Protein A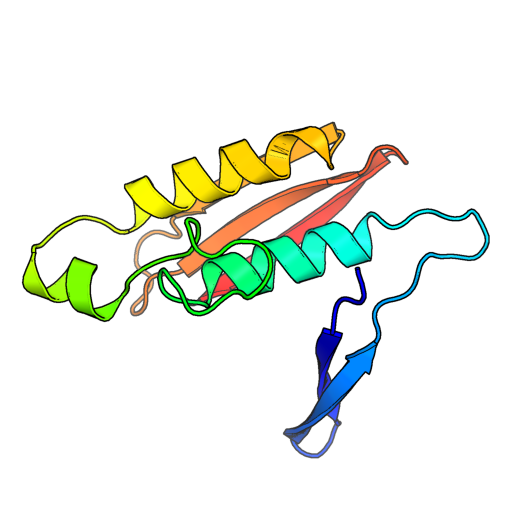F-A0A236MX07-F1 (afdb_monomer)

Structure (mmCIF, N/CA/C/O backbone):
data_AF-A0A236MX07-F1
#
_entry.id   AF-A0A236MX07-F1
#
loop_
_atom_site.group_PDB
_atom_site.id
_atom_site.type_symbol
_atom_site.label_atom_id
_atom_site.label_alt_id
_atom_site.label_comp_id
_atom_site.label_asym_id
_atom_site.label_entity_id
_atom_site.label_seq_id
_atom_site.pdbx_PDB_ins_code
_atom_site.Cartn_x
_atom_site.Cartn_y
_atom_site.Cartn_z
_atom_site.occupancy
_atom_site.B_iso_or_eq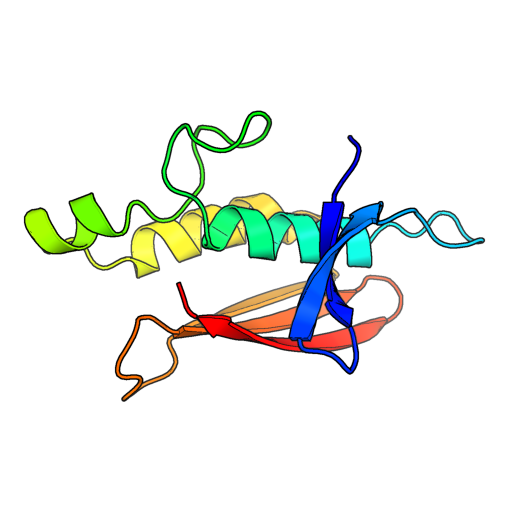uiv
_atom_site.auth_seq_id
_atom_site.auth_comp_id
_atom_site.auth_asym_id
_atom_site.auth_atom_id
_atom_site.pdbx_PDB_model_num
ATOM 1 N N . MET A 1 1 ? 12.852 8.116 -5.000 1.00 63.25 1 MET A N 1
ATOM 2 C CA . MET A 1 1 ? 12.285 7.669 -3.708 1.00 63.25 1 MET A CA 1
ATOM 3 C C . MET A 1 1 ? 12.844 6.285 -3.414 1.00 63.25 1 MET A C 1
ATOM 5 O O . MET A 1 1 ? 12.917 5.500 -4.347 1.00 63.25 1 MET A O 1
ATOM 9 N N . ARG A 1 2 ? 13.313 6.003 -2.191 1.00 71.88 2 ARG A N 1
ATOM 10 C CA . ARG A 1 2 ? 13.760 4.654 -1.798 1.00 71.88 2 ARG A CA 1
ATOM 11 C C . ARG A 1 2 ? 12.685 4.034 -0.914 1.00 71.88 2 ARG A C 1
ATOM 13 O O . ARG A 1 2 ? 12.361 4.617 0.119 1.00 71.88 2 ARG A O 1
ATOM 20 N N . THR A 1 3 ? 12.152 2.888 -1.319 1.00 80.00 3 THR A N 1
ATOM 21 C CA . THR A 1 3 ? 11.128 2.165 -0.560 1.00 80.00 3 THR A CA 1
ATOM 22 C C . THR A 1 3 ? 11.775 1.010 0.186 1.00 80.00 3 THR A C 1
ATOM 24 O O . THR A 1 3 ? 12.622 0.311 -0.360 1.00 80.00 3 THR A O 1
ATOM 27 N N . TRP A 1 4 ? 11.379 0.812 1.440 1.00 79.19 4 TRP A N 1
ATOM 28 C CA . TRP A 1 4 ? 11.892 -0.261 2.283 1.00 79.19 4 TRP A CA 1
ATOM 29 C C . TRP A 1 4 ? 10.761 -1.211 2.665 1.00 79.19 4 TRP A C 1
ATOM 31 O O . TRP A 1 4 ? 9.719 -0.788 3.168 1.00 79.19 4 TRP A O 1
ATOM 41 N N . GLY A 1 5 ? 10.971 -2.502 2.430 1.00 77.62 5 GLY A N 1
ATOM 42 C CA . GLY A 1 5 ? 10.105 -3.581 2.892 1.00 77.62 5 GLY A CA 1
ATOM 43 C C . GLY A 1 5 ? 10.618 -4.182 4.201 1.00 77.62 5 GLY A C 1
ATOM 44 O O . GLY A 1 5 ? 11.809 -4.108 4.504 1.00 77.62 5 GLY A O 1
ATOM 45 N N . ARG A 1 6 ? 9.725 -4.801 4.982 1.00 81.31 6 ARG A N 1
ATOM 46 C CA . ARG A 1 6 ? 10.107 -5.640 6.131 1.00 81.31 6 ARG A CA 1
ATOM 47 C C . ARG A 1 6 ? 10.018 -7.102 5.720 1.00 81.31 6 ARG A C 1
ATOM 49 O O . ARG A 1 6 ? 8.942 -7.549 5.333 1.00 81.31 6 ARG A O 1
ATOM 56 N N . VAL A 1 7 ? 11.115 -7.837 5.856 1.00 80.62 7 VAL A N 1
ATOM 57 C CA . VAL A 1 7 ? 11.162 -9.287 5.636 1.00 80.62 7 VAL A CA 1
ATOM 58 C C . VAL A 1 7 ? 11.454 -9.972 6.966 1.00 80.62 7 VAL A C 1
ATOM 60 O O . VAL A 1 7 ? 12.297 -9.506 7.736 1.00 80.62 7 VAL A O 1
ATOM 63 N N . THR A 1 8 ? 10.735 -11.054 7.248 1.00 80.50 8 THR A N 1
ATOM 64 C CA . THR A 1 8 ? 10.946 -11.878 8.441 1.00 80.50 8 THR A CA 1
ATOM 65 C C . THR A 1 8 ? 11.862 -13.045 8.078 1.00 80.50 8 THR A C 1
ATOM 67 O O . THR A 1 8 ? 11.568 -13.796 7.153 1.00 80.50 8 THR A O 1
ATOM 70 N N . ASP A 1 9 ? 12.981 -13.173 8.787 1.00 78.88 9 ASP A N 1
ATOM 71 C CA . ASP A 1 9 ? 13.882 -14.332 8.738 1.00 78.88 9 ASP A CA 1
ATOM 72 C C . ASP A 1 9 ? 13.163 -15.607 9.235 1.00 78.88 9 ASP A C 1
ATOM 74 O O . ASP A 1 9 ? 12.193 -15.524 9.988 1.00 78.88 9 ASP A O 1
ATOM 78 N N . ALA A 1 10 ? 13.675 -16.789 8.884 1.00 78.12 10 ALA A N 1
ATOM 79 C CA . ALA A 1 10 ? 13.270 -18.086 9.428 1.00 78.12 10 ALA A CA 1
ATOM 80 C C . ALA A 1 10 ? 13.259 -18.120 10.971 1.00 78.12 10 ALA A C 1
ATOM 82 O O . ALA A 1 10 ? 12.482 -18.858 11.567 1.00 78.12 10 ALA A O 1
ATOM 83 N N . ASN A 1 11 ? 14.069 -17.276 11.618 1.00 79.56 11 ASN A N 1
ATOM 84 C CA . ASN A 1 11 ? 14.124 -17.127 13.076 1.00 79.56 11 ASN A CA 1
ATOM 85 C C . ASN A 1 11 ? 13.141 -16.084 13.651 1.00 79.56 11 ASN A C 1
ATOM 87 O O . ASN A 1 11 ? 13.231 -15.740 14.826 1.00 79.56 11 ASN A O 1
ATOM 91 N N . GLY A 1 12 ? 12.248 -15.505 12.841 1.00 78.06 12 GLY A N 1
ATOM 92 C CA . GLY A 1 12 ? 11.276 -14.495 13.286 1.00 78.06 12 GLY A CA 1
ATOM 93 C C . GLY A 1 12 ? 11.816 -13.058 13.374 1.00 78.06 12 GLY A C 1
ATOM 94 O O . GLY A 1 12 ? 11.061 -12.127 13.660 1.00 78.06 12 GLY A O 1
ATOM 95 N N . ASN A 1 13 ? 13.103 -12.842 13.091 1.00 83.00 13 ASN A N 1
ATOM 96 C CA . ASN A 1 13 ? 13.719 -11.514 13.114 1.00 83.00 13 ASN A CA 1
ATOM 97 C C . ASN A 1 13 ? 13.293 -10.678 11.901 1.00 83.00 13 ASN A C 1
ATOM 99 O O . ASN A 1 13 ? 13.402 -11.126 10.760 1.00 83.00 13 ASN A O 1
ATOM 103 N N . LYS A 1 14 ? 12.860 -9.434 12.131 1.00 82.75 14 LYS A N 1
ATOM 104 C CA . LYS A 1 14 ? 12.466 -8.504 11.062 1.00 82.75 14 LYS A CA 1
ATOM 105 C C . LYS A 1 14 ? 13.674 -7.702 10.587 1.00 82.75 14 LYS A C 1
ATOM 107 O O . LYS A 1 14 ? 14.298 -7.002 11.381 1.00 82.75 14 LYS A O 1
ATOM 112 N N . LYS A 1 15 ? 13.976 -7.766 9.291 1.00 83.56 15 LYS A N 1
ATOM 113 C CA . LYS A 1 15 ? 15.017 -6.960 8.642 1.00 83.56 15 LYS A CA 1
ATOM 114 C C . LYS A 1 15 ? 14.390 -6.023 7.616 1.00 83.56 15 LYS A C 1
ATOM 116 O O . LYS A 1 15 ? 13.447 -6.394 6.917 1.00 83.56 15 LYS A O 1
ATOM 121 N N . TRP A 1 16 ? 14.917 -4.806 7.546 1.00 81.81 16 TRP A N 1
ATOM 122 C CA . TRP A 1 16 ? 14.566 -3.852 6.502 1.00 81.81 16 TRP A CA 1
ATOM 123 C C . TRP A 1 16 ? 15.370 -4.158 5.245 1.00 81.81 16 TRP A C 1
ATOM 125 O O . TRP A 1 16 ? 16.591 -4.285 5.307 1.00 81.81 16 TRP A O 1
ATOM 135 N N . VAL A 1 17 ? 14.678 -4.275 4.119 1.00 84.06 17 VAL A N 1
ATOM 136 C CA . VAL A 1 17 ? 15.276 -4.548 2.811 1.00 84.06 17 VAL A CA 1
ATOM 137 C C . VAL A 1 17 ? 14.855 -3.436 1.862 1.00 84.06 17 VAL A C 1
ATOM 139 O O . VAL A 1 17 ? 13.676 -3.081 1.813 1.00 84.06 17 VAL A O 1
ATOM 142 N N . ALA A 1 18 ? 15.815 -2.859 1.142 1.00 84.62 18 ALA A N 1
ATOM 143 C CA . A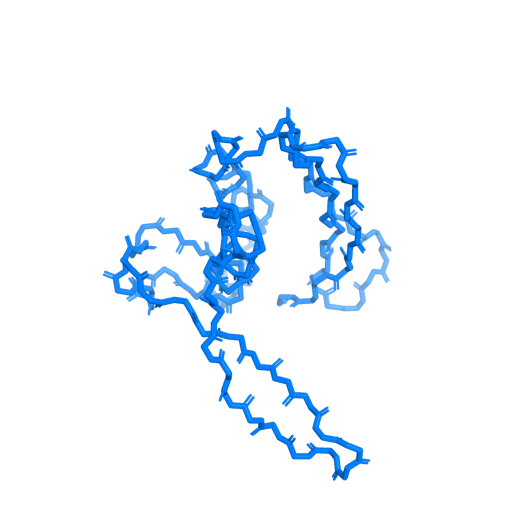LA A 1 18 ? 15.515 -1.890 0.099 1.00 84.62 18 ALA A CA 1
ATOM 144 C C . ALA A 1 18 ? 14.806 -2.607 -1.056 1.00 84.62 18 ALA A C 1
ATOM 146 O O . ALA A 1 18 ? 15.263 -3.651 -1.516 1.00 84.62 18 ALA A O 1
ATOM 147 N N . VAL A 1 19 ? 13.676 -2.061 -1.496 1.00 85.31 19 VAL A N 1
ATOM 148 C CA . VAL A 1 19 ? 12.982 -2.524 -2.696 1.00 85.31 19 VAL A CA 1
ATOM 149 C C . VAL A 1 19 ? 13.498 -1.683 -3.851 1.00 85.31 19 VAL A C 1
ATOM 151 O O . VAL A 1 19 ? 13.324 -0.462 -3.857 1.00 85.31 19 VAL A O 1
ATOM 154 N N . GLU A 1 20 ? 14.171 -2.337 -4.789 1.00 86.44 20 GLU A N 1
ATOM 155 C CA . GLU A 1 20 ? 14.784 -1.717 -5.962 1.00 86.44 20 GLU A CA 1
ATOM 156 C C . GLU A 1 20 ? 14.019 -2.102 -7.231 1.00 86.44 20 GLU A C 1
ATOM 158 O O . GLU A 1 20 ? 13.237 -3.056 -7.230 1.00 86.44 20 GLU A O 1
ATOM 163 N N . SER A 1 21 ? 14.215 -1.328 -8.300 1.00 85.94 21 SER A N 1
ATOM 164 C CA . SER A 1 21 ? 13.701 -1.692 -9.621 1.00 85.94 21 SER A CA 1
ATOM 165 C C . SER A 1 21 ? 14.348 -2.983 -10.102 1.00 85.94 21 SER A C 1
ATOM 167 O O . SER A 1 21 ? 15.501 -3.270 -9.772 1.00 85.94 21 SER A O 1
ATOM 169 N N . ASP A 1 22 ? 13.619 -3.744 -10.910 1.00 82.56 22 ASP A N 1
ATOM 170 C CA . ASP A 1 22 ? 14.194 -4.911 -11.565 1.00 82.56 22 ASP A CA 1
ATOM 171 C C . ASP A 1 22 ? 15.200 -4.525 -12.671 1.00 82.56 22 ASP A C 1
ATOM 173 O O . ASP A 1 22 ? 15.455 -3.351 -12.954 1.00 82.56 22 ASP A O 1
ATOM 177 N N . THR A 1 23 ? 15.779 -5.536 -13.322 1.00 81.56 23 THR A N 1
ATOM 178 C CA . THR A 1 23 ? 16.752 -5.355 -14.416 1.00 81.56 23 THR A CA 1
ATOM 179 C C . THR A 1 23 ? 16.187 -4.626 -15.639 1.00 81.56 23 THR A C 1
ATOM 181 O O . THR A 1 23 ? 16.961 -4.079 -16.422 1.00 81.56 23 THR A O 1
ATOM 184 N N . SER A 1 24 ? 14.861 -4.584 -15.792 1.00 82.31 24 SER A N 1
ATOM 185 C CA . SER A 1 24 ? 14.158 -3.862 -16.857 1.00 82.31 24 SER A CA 1
ATOM 186 C C . SER A 1 24 ? 13.760 -2.440 -16.436 1.00 82.31 24 SER A C 1
ATOM 188 O O . SER A 1 24 ? 13.224 -1.687 -17.247 1.00 82.31 24 SER A O 1
ATOM 190 N N . GLY A 1 25 ? 14.029 -2.056 -15.184 1.00 82.50 25 GLY A N 1
ATOM 191 C CA . GLY A 1 25 ? 13.639 -0.775 -14.602 1.00 82.50 25 GLY A CA 1
ATOM 192 C C . GLY A 1 25 ? 12.220 -0.751 -14.022 1.00 82.50 25 GLY A C 1
ATOM 193 O O . GLY A 1 25 ? 11.784 0.310 -13.569 1.00 82.50 25 GLY A O 1
ATOM 194 N N . ASP A 1 26 ? 11.505 -1.881 -13.991 1.00 85.56 26 ASP A N 1
ATOM 195 C CA . ASP A 1 26 ? 10.152 -1.967 -13.436 1.00 85.56 26 ASP A CA 1
ATOM 196 C C . ASP A 1 26 ? 10.194 -1.790 -11.911 1.00 85.56 26 ASP A C 1
ATOM 198 O O . ASP A 1 26 ? 10.899 -2.500 -11.191 1.00 85.56 26 ASP A O 1
ATOM 202 N N . PHE A 1 27 ? 9.427 -0.818 -11.412 1.00 89.00 27 PHE A N 1
ATOM 203 C CA . PHE A 1 27 ? 9.308 -0.503 -9.988 1.00 89.00 27 PHE A CA 1
ATOM 204 C C . PHE A 1 27 ? 7.930 -0.862 -9.408 1.00 89.00 27 PHE A C 1
ATOM 206 O O . PHE A 1 27 ? 7.562 -0.384 -8.333 1.00 89.00 27 PHE A O 1
ATOM 213 N N . SER A 1 28 ? 7.153 -1.715 -10.085 1.00 89.88 28 SER A N 1
ATOM 214 C CA . SER A 1 28 ? 5.804 -2.128 -9.662 1.00 89.88 28 SER A CA 1
ATOM 215 C C . SER A 1 28 ? 5.765 -2.659 -8.222 1.00 89.88 28 SER A C 1
ATOM 217 O O . SER A 1 28 ? 4.924 -2.245 -7.423 1.00 89.88 28 SER A O 1
ATOM 219 N N . TYR A 1 29 ? 6.726 -3.505 -7.833 1.00 89.31 29 TYR A N 1
ATOM 220 C CA . TYR A 1 29 ? 6.829 -4.015 -6.457 1.00 89.31 29 TYR A CA 1
ATOM 221 C C . TYR A 1 29 ? 7.238 -2.941 -5.437 1.00 89.31 29 TYR A C 1
ATOM 223 O O . TYR A 1 29 ? 6.838 -3.003 -4.269 1.00 89.31 29 TYR A O 1
ATOM 231 N N . GLY A 1 30 ? 7.995 -1.931 -5.869 1.00 90.44 30 GLY A N 1
ATOM 232 C CA . GLY A 1 30 ? 8.309 -0.752 -5.068 1.00 90.44 30 GLY A CA 1
ATOM 233 C C . GLY A 1 30 ? 7.057 0.069 -4.766 1.00 90.44 30 GLY A C 1
ATOM 234 O O . GLY A 1 30 ? 6.803 0.411 -3.606 1.00 90.44 30 GLY A O 1
ATOM 235 N N . TRP A 1 31 ? 6.215 0.308 -5.774 1.00 91.00 31 TRP A N 1
ATOM 236 C CA . TRP A 1 31 ? 4.920 0.972 -5.594 1.00 91.00 31 TRP A CA 1
ATOM 237 C C . TRP A 1 31 ? 3.968 0.159 -4.721 1.00 91.00 31 TRP A C 1
ATOM 239 O O . TRP A 1 31 ? 3.372 0.719 -3.801 1.00 91.00 31 TRP A O 1
ATOM 249 N N . LEU A 1 32 ? 3.892 -1.161 -4.922 1.00 91.44 32 LEU A N 1
ATOM 250 C CA . LEU A 1 32 ? 3.085 -2.051 -4.083 1.00 91.44 32 LEU A CA 1
ATOM 251 C C . LEU A 1 32 ? 3.532 -2.004 -2.617 1.00 91.44 32 LEU A C 1
ATOM 253 O O . LEU A 1 32 ? 2.710 -1.872 -1.712 1.00 91.44 32 LEU A O 1
ATOM 257 N N . THR A 1 33 ? 4.840 -2.057 -2.366 1.00 90.94 33 THR A N 1
ATOM 258 C CA . THR A 1 33 ? 5.372 -1.955 -1.002 1.00 90.94 33 THR A CA 1
ATOM 259 C C . THR A 1 33 ? 5.023 -0.600 -0.387 1.00 90.94 33 THR A C 1
ATOM 261 O O . THR A 1 33 ? 4.614 -0.535 0.768 1.00 90.94 33 THR A O 1
ATOM 264 N N . THR A 1 34 ? 5.125 0.480 -1.160 1.00 91.00 34 THR A N 1
ATOM 265 C CA . THR A 1 34 ? 4.816 1.841 -0.697 1.00 91.00 34 THR A CA 1
ATOM 266 C C . THR A 1 34 ? 3.333 2.008 -0.351 1.00 91.00 34 THR A C 1
ATOM 268 O O . THR A 1 34 ? 3.016 2.569 0.700 1.00 91.00 34 THR A O 1
ATOM 271 N N . LEU A 1 35 ? 2.434 1.463 -1.179 1.00 91.69 35 LEU A N 1
ATOM 272 C CA . LEU A 1 35 ? 0.993 1.399 -0.915 1.00 91.69 35 LEU A CA 1
ATOM 273 C C . LEU A 1 35 ? 0.722 0.710 0.429 1.00 91.69 35 LEU A C 1
ATOM 275 O O . LEU A 1 35 ? 0.079 1.283 1.305 1.00 91.69 35 LEU A O 1
ATOM 279 N N . ILE A 1 36 ? 1.259 -0.502 0.611 1.00 90.44 36 ILE A N 1
ATOM 280 C CA . ILE A 1 36 ? 1.042 -1.304 1.824 1.00 90.44 36 ILE A CA 1
ATOM 281 C C . ILE A 1 36 ? 1.573 -0.587 3.068 1.00 90.44 36 ILE A C 1
ATOM 283 O O . ILE A 1 36 ? 0.922 -0.616 4.109 1.00 90.44 36 ILE A O 1
ATOM 287 N N . GLN A 1 37 ? 2.739 0.059 2.984 1.00 88.06 37 GLN A N 1
ATOM 288 C CA . GLN A 1 37 ? 3.261 0.841 4.108 1.00 88.06 37 GLN A CA 1
ATOM 289 C C . GLN A 1 37 ? 2.353 2.030 4.420 1.00 88.06 37 GLN A C 1
ATOM 291 O O . GLN A 1 37 ? 2.045 2.251 5.581 1.00 88.06 37 GLN A O 1
ATOM 296 N N . THR A 1 38 ? 1.869 2.746 3.403 1.00 90.06 38 THR A N 1
ATOM 297 C CA . THR A 1 38 ? 0.974 3.898 3.600 1.00 90.06 38 THR A CA 1
ATOM 298 C C . THR A 1 38 ? -0.318 3.485 4.302 1.00 90.06 38 THR A C 1
ATOM 300 O O . THR A 1 38 ? -0.735 4.161 5.232 1.00 90.06 38 THR A O 1
ATOM 303 N N . LEU A 1 39 ? -0.909 2.341 3.941 1.00 89.00 39 LEU A N 1
ATOM 304 C CA . LEU A 1 39 ? -2.102 1.814 4.620 1.00 89.00 39 LEU A CA 1
ATOM 305 C C . LEU A 1 39 ? -1.865 1.509 6.106 1.00 89.00 39 LEU A C 1
ATOM 307 O O . LEU A 1 39 ? -2.793 1.611 6.895 1.00 89.00 39 LEU A O 1
ATOM 311 N N . LYS A 1 40 ? -0.639 1.149 6.498 1.00 88.06 40 LYS A N 1
ATOM 312 C CA . LYS A 1 40 ? -0.283 0.830 7.891 1.00 88.06 40 LYS A CA 1
ATOM 313 C C . LYS A 1 40 ? 0.098 2.043 8.736 1.00 88.06 40 LYS A C 1
ATOM 315 O O . LYS A 1 40 ? 0.337 1.882 9.930 1.00 88.06 40 LYS A O 1
ATOM 320 N N . LEU A 1 41 ? 0.229 3.213 8.121 1.00 87.12 41 LEU A N 1
A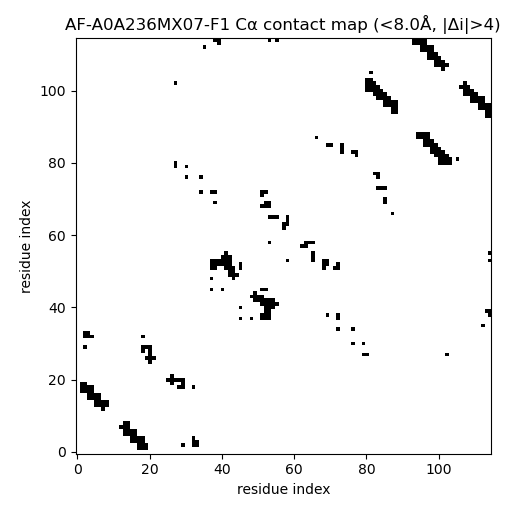TOM 321 C CA . LEU A 1 41 ? 0.642 4.447 8.779 1.00 87.12 41 LEU A CA 1
ATOM 322 C C . LEU A 1 41 ? -0.564 5.348 9.039 1.00 87.12 41 LEU A C 1
ATOM 324 O O . LEU A 1 41 ? -1.542 5.329 8.292 1.00 87.12 41 LEU A O 1
ATOM 328 N N . GLY A 1 42 ? -0.466 6.176 10.074 1.00 84.62 42 GLY A N 1
ATOM 329 C CA . GLY A 1 42 ? -1.381 7.287 10.311 1.00 84.62 42 GLY A CA 1
ATOM 330 C C . GLY A 1 42 ? -1.093 8.496 9.414 1.00 84.62 42 GLY A C 1
ATOM 331 O O . GLY A 1 42 ? -0.062 8.588 8.743 1.00 84.62 42 GLY A O 1
ATOM 332 N N . LEU A 1 43 ? -2.006 9.470 9.434 1.00 83.62 43 LEU A N 1
ATOM 333 C CA . LEU A 1 43 ? -1.787 10.765 8.783 1.00 83.62 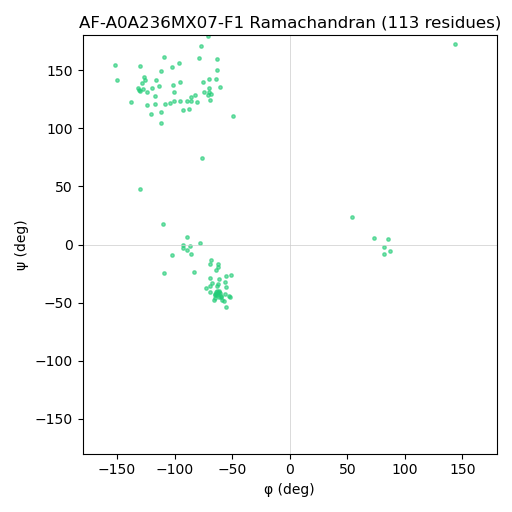43 LEU A CA 1
ATOM 334 C C . LEU A 1 43 ? -0.565 11.466 9.404 1.00 83.62 43 LEU A C 1
ATOM 336 O O . LEU A 1 43 ? -0.411 11.497 10.623 1.00 83.62 43 LEU A O 1
ATOM 340 N N . GLY A 1 44 ? 0.297 12.039 8.568 1.00 81.88 44 GLY A N 1
ATOM 341 C CA . GLY A 1 44 ? 1.516 12.745 8.976 1.00 81.88 44 GLY A CA 1
ATOM 342 C C . GLY A 1 44 ? 2.729 11.853 9.262 1.00 81.88 44 GLY A C 1
ATOM 343 O O . GLY A 1 44 ? 3.829 12.380 9.412 1.00 81.88 44 GLY A O 1
ATOM 344 N N . GLU A 1 45 ? 2.578 10.526 9.295 1.00 80.25 45 GLU A N 1
ATOM 345 C CA . GLU A 1 45 ? 3.696 9.609 9.575 1.00 80.25 45 GLU A CA 1
ATOM 346 C C . GLU A 1 45 ? 4.546 9.298 8.334 1.00 80.25 45 GLU A C 1
ATOM 348 O O . GLU A 1 45 ? 5.720 8.941 8.445 1.00 80.25 45 GLU A O 1
ATOM 353 N N . SER A 1 46 ? 3.973 9.442 7.136 1.00 81.75 46 SER A N 1
ATOM 354 C CA . SER A 1 46 ? 4.704 9.246 5.886 1.00 81.75 46 SER A CA 1
ATOM 355 C C . SER A 1 46 ? 5.430 10.530 5.459 1.00 81.75 46 SER A C 1
ATOM 357 O O . SER A 1 46 ? 4.773 11.541 5.208 1.00 81.75 46 SER A O 1
ATOM 359 N N . PRO A 1 47 ? 6.762 10.505 5.261 1.00 75.81 47 PRO A N 1
ATOM 360 C CA . PRO A 1 47 ? 7.514 11.677 4.804 1.00 75.81 47 PRO A CA 1
ATOM 361 C C . PRO A 1 47 ? 7.216 12.066 3.346 1.00 75.81 47 PRO A C 1
ATOM 363 O O . PRO A 1 47 ? 7.525 13.181 2.938 1.00 75.81 47 PRO A O 1
ATOM 366 N N . PHE A 1 48 ? 6.626 11.163 2.555 1.00 79.88 48 PHE A N 1
ATOM 367 C CA . PHE A 1 48 ? 6.275 11.403 1.147 1.00 79.88 48 PHE A CA 1
ATOM 368 C C . PHE A 1 48 ? 4.765 11.530 0.920 1.00 79.88 48 PHE A C 1
ATOM 370 O O . PHE A 1 48 ? 4.337 12.169 -0.036 1.00 79.88 48 PHE A O 1
ATOM 377 N N . TYR A 1 49 ? 3.961 10.937 1.804 1.00 82.81 49 TYR A N 1
ATOM 378 C CA . TYR A 1 49 ? 2.506 10.868 1.694 1.00 82.81 49 TYR A CA 1
ATOM 379 C C . TYR A 1 49 ? 1.841 11.305 2.999 1.00 82.81 49 TYR A C 1
ATOM 381 O O . TYR A 1 49 ? 0.963 10.620 3.502 1.00 82.81 49 TYR A O 1
ATOM 389 N N . ALA A 1 50 ? 2.259 12.438 3.566 1.00 82.00 50 ALA A N 1
ATOM 390 C CA . ALA A 1 50 ? 1.775 12.909 4.868 1.00 82.00 50 ALA A CA 1
ATOM 391 C C . ALA A 1 50 ? 0.239 13.051 4.947 1.00 82.00 50 ALA A C 1
ATOM 393 O O . ALA A 1 50 ? -0.340 12.907 6.017 1.00 82.00 50 ALA A O 1
ATOM 394 N N . ASN A 1 51 ? -0.430 13.285 3.815 1.00 85.12 51 ASN A N 1
ATOM 395 C CA . ASN A 1 51 ? -1.889 13.418 3.740 1.00 85.12 51 ASN A CA 1
ATOM 396 C C . ASN A 1 51 ? -2.630 12.079 3.578 1.00 85.12 51 ASN A C 1
ATOM 398 O O . ASN A 1 51 ? -3.856 12.073 3.493 1.00 85.12 51 ASN A O 1
ATOM 402 N N . TYR A 1 52 ? -1.906 10.962 3.497 1.00 86.31 52 TYR A N 1
ATOM 403 C CA . TYR A 1 52 ? -2.459 9.639 3.241 1.00 86.31 52 TYR A CA 1
ATOM 404 C C . TYR A 1 52 ? -2.016 8.650 4.314 1.00 86.31 52 TYR A C 1
ATOM 406 O O . TYR A 1 52 ? -0.895 8.698 4.813 1.00 86.31 52 TYR A O 1
ATOM 414 N N . GLY A 1 53 ? -2.918 7.738 4.645 1.00 85.25 53 GLY A N 1
ATOM 415 C CA . GLY A 1 53 ? -2.762 6.792 5.737 1.00 85.25 53 GLY A CA 1
ATOM 416 C C . GLY A 1 53 ? -4.098 6.560 6.417 1.00 85.25 53 GLY A C 1
ATOM 417 O O . GLY A 1 53 ? -5.086 7.223 6.100 1.00 85.25 53 GLY A O 1
ATOM 418 N N . ILE A 1 54 ? -4.133 5.609 7.339 1.00 85.25 54 ILE A N 1
ATOM 419 C CA . ILE A 1 54 ? -5.329 5.233 8.082 1.00 85.25 54 ILE A CA 1
ATOM 420 C C . ILE A 1 54 ? -5.104 5.648 9.538 1.00 85.25 54 ILE A C 1
ATOM 422 O O . ILE A 1 54 ? -4.338 4.998 10.251 1.00 85.25 54 ILE A O 1
ATOM 426 N N . PRO A 1 55 ? -5.736 6.735 10.018 1.00 82.44 55 PRO A N 1
ATOM 427 C CA . PRO A 1 55 ? -5.569 7.185 11.392 1.00 82.44 55 PRO A CA 1
ATOM 428 C C . PRO A 1 55 ? -6.373 6.282 12.342 1.00 82.44 55 PRO A C 1
ATOM 430 O O . PRO A 1 55 ? -7.416 6.676 12.856 1.00 82.44 55 PRO A O 1
ATOM 433 N N . ALA A 1 56 ? -5.882 5.063 12.590 1.00 74.19 56 ALA A N 1
ATOM 434 C CA . ALA A 1 56 ? -6.601 4.007 13.309 1.00 74.19 56 ALA A CA 1
ATOM 435 C C . ALA A 1 56 ? -7.156 4.468 14.670 1.00 74.19 56 ALA A C 1
ATOM 437 O O . ALA A 1 56 ? -8.329 4.256 14.971 1.00 74.19 56 ALA A O 1
ATOM 438 N N . GLN A 1 57 ? -6.351 5.179 15.465 1.00 71.06 57 GLN A N 1
ATOM 439 C CA . GLN A 1 57 ? -6.787 5.711 16.761 1.00 71.06 57 GLN A CA 1
ATOM 440 C C . GLN A 1 57 ? -7.910 6.750 16.626 1.00 71.06 57 GLN A C 1
ATOM 442 O O . GLN A 1 57 ? -8.860 6.736 17.406 1.00 71.06 57 GLN A O 1
ATOM 447 N N . GLN A 1 58 ? -7.837 7.636 15.629 1.00 69.25 58 GLN A N 1
ATOM 448 C CA . GLN A 1 58 ? -8.870 8.653 15.409 1.00 69.25 58 GLN A CA 1
ATOM 449 C C . GLN A 1 58 ? -10.148 8.036 14.837 1.00 69.25 58 GLN A C 1
ATOM 451 O O . GLN A 1 58 ? -11.234 8.427 15.254 1.00 69.25 58 GLN A O 1
ATOM 456 N N . CYS A 1 59 ? -10.029 7.043 13.951 1.00 74.19 59 CYS A N 1
ATOM 457 C CA . CYS A 1 59 ? -11.154 6.265 13.433 1.00 74.19 59 CYS A CA 1
ATOM 458 C C . CYS A 1 59 ? -11.955 5.608 14.565 1.00 74.19 59 CYS A C 1
ATOM 460 O O . CYS A 1 59 ? -13.182 5.676 14.568 1.00 74.19 59 CYS A O 1
ATOM 462 N N . ILE A 1 60 ? -11.269 5.043 15.564 1.00 71.75 60 ILE A N 1
ATOM 463 C CA . ILE A 1 60 ? -11.914 4.444 16.741 1.00 71.75 60 ILE A CA 1
ATOM 464 C C . ILE A 1 60 ? -12.637 5.510 17.577 1.00 71.75 60 ILE A C 1
ATOM 466 O O . ILE A 1 60 ? -13.797 5.323 17.937 1.00 71.75 60 ILE A O 1
ATOM 470 N N . VAL A 1 61 ? -11.981 6.638 17.868 1.00 68.69 61 VAL A N 1
ATOM 471 C CA . VAL A 1 61 ? -12.540 7.696 18.734 1.00 68.69 61 VAL A CA 1
ATOM 472 C C . VAL A 1 61 ? -13.714 8.428 18.077 1.00 68.69 61 VAL A C 1
ATOM 474 O O . VAL A 1 61 ? -14.697 8.734 18.745 1.00 68.69 61 VAL A O 1
ATOM 477 N N . GLN A 1 62 ? -13.622 8.714 16.778 1.00 71.75 62 GLN A N 1
ATOM 478 C CA . GLN A 1 62 ? -14.617 9.496 16.035 1.00 71.75 62 GLN A CA 1
ATOM 479 C C . GLN A 1 62 ? -15.687 8.623 15.364 1.00 71.75 62 GLN A C 1
ATOM 481 O O . GLN A 1 62 ? -16.569 9.155 14.697 1.00 71.75 62 GLN A O 1
ATOM 486 N N . GLN A 1 63 ? -15.596 7.293 15.508 1.00 68.94 63 GLN A N 1
ATOM 487 C CA . GLN A 1 63 ? -16.430 6.309 14.803 1.00 68.94 63 GLN A CA 1
ATOM 488 C C . GLN A 1 63 ? -16.412 6.472 13.271 1.00 68.94 63 GLN A C 1
ATOM 490 O O . GLN A 1 63 ? -17.327 6.033 12.573 1.00 68.94 63 GLN A O 1
ATOM 495 N N . ILE A 1 64 ? -15.356 7.090 12.731 1.00 73.19 64 ILE A N 1
ATOM 496 C CA . ILE A 1 64 ? -15.154 7.215 11.289 1.00 73.19 64 ILE A CA 1
ATOM 497 C C . ILE A 1 64 ? -14.578 5.904 10.792 1.00 73.19 64 ILE A C 1
ATOM 499 O O . ILE A 1 64 ? -13.510 5.465 11.224 1.00 73.19 64 ILE A O 1
ATOM 503 N N . TYR A 1 65 ? -15.281 5.293 9.850 1.00 75.81 65 TYR A N 1
ATOM 504 C CA . TYR A 1 65 ? -14.867 4.016 9.316 1.00 75.81 65 TYR A CA 1
ATOM 505 C C . TYR A 1 65 ? -13.597 4.162 8.456 1.00 75.81 65 TYR A C 1
ATOM 507 O O . TYR A 1 65 ? -13.540 5.046 7.593 1.00 75.81 65 TYR A O 1
ATOM 515 N N . PRO A 1 66 ? -12.573 3.316 8.669 1.00 79.25 66 PRO A N 1
ATOM 516 C CA . PRO A 1 66 ? -11.286 3.459 7.994 1.00 79.25 66 PRO A CA 1
ATOM 517 C C . PRO A 1 66 ? -11.353 3.320 6.460 1.00 79.25 66 PRO A C 1
ATOM 519 O O . PRO A 1 66 ? -10.460 3.826 5.780 1.00 79.25 66 PRO A O 1
ATOM 522 N N . ASP A 1 67 ? -12.431 2.762 5.894 1.00 83.06 67 ASP A N 1
ATOM 523 C CA . ASP A 1 67 ? -12.633 2.652 4.438 1.00 83.06 67 ASP A CA 1
ATOM 524 C C . ASP A 1 67 ? -12.565 3.988 3.697 1.00 83.06 67 ASP A C 1
ATOM 526 O O . ASP A 1 67 ? -12.142 4.029 2.542 1.00 83.06 67 ASP A O 1
ATOM 530 N N . TYR A 1 68 ? -12.977 5.092 4.325 1.00 85.81 68 TYR A N 1
ATOM 531 C CA . TYR A 1 68 ? -12.866 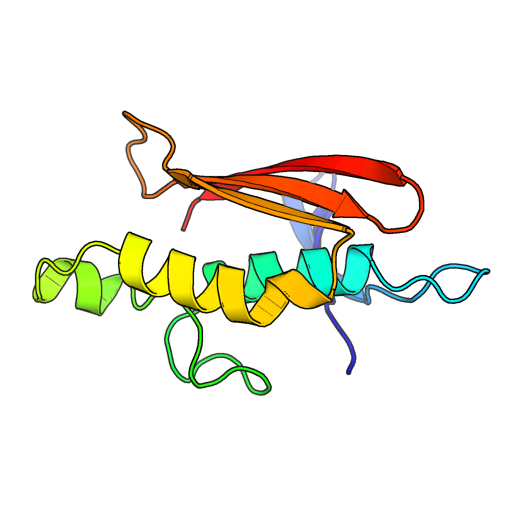6.406 3.693 1.00 85.81 68 TYR A CA 1
ATOM 532 C C . TYR A 1 68 ? -11.402 6.723 3.348 1.00 85.81 68 TYR A C 1
ATOM 534 O O . TYR A 1 68 ? -11.076 7.069 2.212 1.00 85.81 68 TYR A O 1
ATOM 542 N N . TYR A 1 69 ? -10.502 6.508 4.308 1.00 88.06 69 TYR A N 1
ATOM 543 C CA . TYR A 1 69 ? -9.069 6.723 4.133 1.00 88.06 69 TYR A CA 1
ATOM 544 C C . TYR A 1 69 ? -8.439 5.698 3.189 1.00 88.06 69 TYR A C 1
ATOM 546 O O . TYR A 1 69 ? -7.576 6.049 2.385 1.00 88.06 69 TYR A O 1
ATOM 554 N N . VAL A 1 70 ? -8.910 4.448 3.224 1.00 90.56 70 VAL A N 1
ATOM 555 C CA . VAL A 1 70 ? -8.483 3.398 2.285 1.00 90.56 70 VAL A CA 1
ATOM 556 C C . VAL A 1 70 ? -8.800 3.798 0.847 1.00 90.56 70 VAL A C 1
ATOM 558 O O . VAL A 1 70 ? -7.937 3.677 -0.019 1.00 90.56 70 VAL A O 1
ATOM 561 N N . ASN A 1 71 ? -9.996 4.333 0.589 1.00 90.44 71 ASN A N 1
ATOM 562 C CA . ASN A 1 71 ? -10.381 4.807 -0.740 1.00 90.44 71 ASN A CA 1
ATOM 563 C C . ASN A 1 71 ? -9.503 5.976 -1.210 1.00 90.44 71 ASN A C 1
ATOM 565 O O . ASN A 1 71 ? -9.086 5.995 -2.369 1.00 90.44 71 ASN A O 1
ATOM 569 N N . MET A 1 72 ? -9.162 6.914 -0.320 1.00 91.12 72 MET A N 1
ATOM 570 C CA . MET A 1 72 ? -8.225 7.998 -0.644 1.00 91.12 72 MET A CA 1
ATOM 571 C C . MET A 1 72 ? -6.836 7.461 -1.014 1.00 91.12 72 MET A C 1
ATOM 573 O O . MET A 1 72 ? -6.251 7.882 -2.012 1.00 91.12 72 MET A O 1
ATOM 577 N N . VAL A 1 73 ? -6.317 6.502 -0.240 1.00 91.75 73 VAL A N 1
ATOM 578 C CA . VAL A 1 73 ? -5.035 5.843 -0.528 1.00 91.75 73 VAL A CA 1
ATOM 579 C C . VAL A 1 73 ? -5.108 5.083 -1.856 1.00 91.75 73 VAL A C 1
ATOM 581 O O . VAL A 1 73 ? -4.204 5.206 -2.678 1.00 91.75 73 VAL A O 1
ATOM 584 N N . GLN A 1 74 ? -6.195 4.354 -2.123 1.00 93.38 74 GLN A N 1
ATOM 585 C CA . GLN A 1 74 ? -6.387 3.648 -3.391 1.00 93.38 74 GLN A CA 1
ATOM 586 C C . GLN A 1 74 ? -6.314 4.610 -4.581 1.00 93.38 74 GLN A C 1
ATOM 588 O O . GLN A 1 74 ? -5.574 4.355 -5.527 1.00 93.38 74 GLN A O 1
ATOM 593 N N . GLN A 1 75 ? -7.038 5.731 -4.527 1.00 93.00 75 GLN A N 1
ATOM 594 C CA . GLN A 1 75 ? -7.035 6.731 -5.598 1.00 93.00 75 GLN A CA 1
ATOM 595 C C . GLN A 1 75 ? -5.645 7.335 -5.825 1.00 93.00 75 GLN A C 1
ATOM 597 O O . GLN A 1 75 ? -5.230 7.495 -6.972 1.00 93.00 75 GLN A O 1
ATOM 602 N N . GLN A 1 76 ? -4.897 7.603 -4.751 1.00 92.62 76 GLN A N 1
ATOM 603 C CA . GLN A 1 76 ? -3.537 8.139 -4.838 1.00 92.62 76 GLN A CA 1
ATOM 604 C C . GLN A 1 76 ? -2.564 7.191 -5.555 1.00 92.62 76 GLN A C 1
ATOM 606 O O . GLN A 1 76 ? -1.641 7.651 -6.228 1.00 92.62 76 GLN A O 1
ATOM 611 N N . PHE A 1 77 ? -2.744 5.877 -5.406 1.00 92.56 77 PHE A N 1
ATOM 612 C CA . PHE A 1 77 ? -1.836 4.874 -5.964 1.00 92.56 77 PHE A CA 1
ATOM 613 C C . PHE A 1 77 ? -2.349 4.198 -7.243 1.00 92.56 77 PHE A C 1
ATOM 615 O O . PHE A 1 77 ? -1.579 3.496 -7.897 1.00 92.56 77 PHE A O 1
ATOM 622 N N . ALA A 1 78 ? -3.607 4.424 -7.634 1.00 93.06 78 ALA A N 1
ATOM 623 C CA . ALA A 1 78 ? -4.237 3.768 -8.781 1.00 93.06 78 ALA A CA 1
ATOM 624 C C . ALA A 1 78 ? -3.446 3.940 -10.088 1.00 93.06 78 ALA A C 1
ATOM 626 O O . ALA A 1 78 ? -3.353 3.004 -10.871 1.00 93.06 78 ALA A O 1
ATOM 627 N N . GLY A 1 79 ? -2.821 5.104 -10.300 1.00 92.62 79 GLY A N 1
ATOM 628 C CA . GLY A 1 79 ? -2.046 5.390 -11.513 1.00 92.62 79 GLY A CA 1
ATOM 629 C C . GLY A 1 79 ? -0.745 4.589 -11.667 1.00 92.62 79 GLY A C 1
ATOM 630 O O . GLY A 1 79 ? -0.172 4.582 -12.753 1.00 92.62 79 GLY A O 1
ATOM 631 N N . TYR A 1 80 ? -0.269 3.915 -10.615 1.00 92.06 80 TYR A N 1
ATOM 632 C CA . TYR A 1 80 ? 0.952 3.098 -10.667 1.00 92.06 80 TYR A CA 1
ATOM 633 C C . TYR A 1 80 ? 0.699 1.646 -11.083 1.00 92.06 80 TYR A C 1
ATOM 635 O O . TYR A 1 80 ? 1.653 0.884 -11.245 1.00 92.06 80 TYR A O 1
ATOM 643 N N . PHE A 1 81 ? -0.563 1.259 -11.259 1.00 94.44 81 PHE A N 1
ATOM 644 C CA . PHE A 1 81 ? -0.961 -0.106 -11.574 1.00 94.44 81 PHE A CA 1
ATOM 645 C C . PHE A 1 81 ? -1.915 -0.118 -12.768 1.00 94.44 81 PHE A C 1
ATOM 647 O O . PHE A 1 81 ? -2.647 0.840 -13.002 1.00 94.44 81 PHE A O 1
ATOM 654 N N . ALA A 1 82 ? -1.943 -1.224 -13.512 1.00 93.88 82 ALA A N 1
ATOM 655 C CA . ALA A 1 82 ? -2.951 -1.418 -14.552 1.00 93.88 82 ALA A CA 1
ATOM 656 C C . ALA A 1 82 ? -4.348 -1.586 -13.933 1.00 93.88 82 ALA A C 1
ATOM 658 O O . ALA A 1 82 ? -5.349 -1.155 -14.500 1.00 93.88 82 ALA A O 1
ATOM 659 N N . SER A 1 83 ? -4.409 -2.201 -12.750 1.00 95.12 83 SER A N 1
ATOM 660 C CA . SER A 1 83 ? -5.602 -2.257 -11.914 1.00 95.12 83 SER A CA 1
ATOM 661 C C . SER A 1 83 ? -5.203 -2.329 -10.443 1.00 95.12 83 SER A C 1
ATOM 663 O O . SER A 1 83 ? -4.238 -3.008 -10.093 1.00 95.12 83 SER A O 1
ATOM 665 N N . LEU A 1 84 ? -5.952 -1.634 -9.590 1.00 96.00 84 LEU A N 1
ATOM 666 C CA . LEU A 1 84 ? -5.830 -1.688 -8.139 1.00 96.00 84 LEU A CA 1
ATOM 667 C C . LEU A 1 84 ? -7.234 -1.712 -7.537 1.00 96.00 84 LEU A C 1
ATOM 669 O O . LEU A 1 84 ? -8.018 -0.789 -7.760 1.00 96.00 84 LEU A O 1
ATOM 673 N N . ALA A 1 85 ? -7.519 -2.741 -6.748 1.00 95.25 85 ALA A N 1
ATOM 674 C CA . ALA A 1 85 ? -8.731 -2.845 -5.954 1.00 95.25 85 ALA A CA 1
ATOM 675 C C . ALA A 1 85 ? -8.374 -3.203 -4.510 1.00 95.25 85 ALA A C 1
ATOM 677 O O . ALA A 1 85 ? -7.584 -4.112 -4.251 1.00 95.25 85 ALA A O 1
ATOM 678 N N . ILE A 1 86 ? -8.959 -2.473 -3.567 1.00 94.31 86 ILE A N 1
ATOM 679 C CA . ILE A 1 86 ? -8.805 -2.695 -2.136 1.00 94.31 86 ILE A CA 1
ATOM 680 C C . ILE A 1 86 ? -10.197 -2.887 -1.549 1.00 94.31 86 ILE A C 1
ATOM 682 O O . ILE A 1 86 ? -11.050 -2.007 -1.639 1.00 94.31 86 ILE A O 1
ATOM 686 N N . SER A 1 87 ? -10.432 -4.050 -0.948 1.00 92.50 87 SER A N 1
ATOM 687 C CA . SER A 1 87 ? -11.723 -4.407 -0.362 1.00 92.50 87 SER A CA 1
ATOM 688 C C . SER A 1 87 ? -11.558 -4.815 1.092 1.00 92.50 87 SER A C 1
ATOM 690 O O . SER A 1 87 ? -10.606 -5.517 1.441 1.00 92.50 87 SER A O 1
ATOM 692 N N . LYS A 1 88 ? -12.504 -4.433 1.948 1.00 89.81 88 LYS A N 1
ATOM 693 C CA . LYS A 1 88 ? -12.515 -4.895 3.335 1.00 89.81 88 LYS A CA 1
ATOM 694 C C . LYS A 1 88 ? -12.723 -6.415 3.399 1.00 89.81 88 LYS A C 1
ATOM 696 O O . LYS A 1 88 ? -13.482 -6.976 2.614 1.00 89.81 88 LYS A O 1
ATOM 701 N N . VAL A 1 89 ? -12.040 -7.076 4.331 1.00 91.12 89 VAL A N 1
ATOM 702 C CA . VAL A 1 89 ? -12.315 -8.465 4.711 1.00 91.12 89 VAL A CA 1
ATOM 703 C C . VAL A 1 89 ? -13.385 -8.474 5.802 1.00 91.12 89 VAL A C 1
ATOM 705 O O . VAL A 1 89 ? -13.178 -7.945 6.899 1.00 91.12 89 VAL A O 1
ATOM 708 N N . ASP A 1 90 ? -14.534 -9.071 5.499 1.00 85.31 90 ASP A N 1
ATOM 709 C CA . ASP A 1 90 ? -15.636 -9.205 6.450 1.00 85.31 90 ASP A CA 1
ATOM 710 C C . ASP A 1 90 ? -15.299 -10.194 7.571 1.00 85.31 90 ASP A C 1
ATOM 712 O O . ASP A 1 90 ? -14.660 -11.222 7.353 1.00 85.31 90 ASP A O 1
ATOM 716 N N . GLY A 1 91 ? -15.736 -9.879 8.793 1.00 79.62 91 GLY A N 1
ATOM 717 C CA . GLY A 1 91 ? -15.560 -10.749 9.961 1.00 79.62 91 GLY A CA 1
ATOM 718 C C . GLY A 1 91 ? -14.137 -10.822 10.532 1.00 79.62 91 GLY A C 1
ATOM 719 O O . GLY A 1 91 ? -13.909 -11.599 11.455 1.00 79.62 91 GLY A O 1
ATOM 720 N N . ALA A 1 92 ? -13.187 -10.028 10.028 1.00 81.56 92 ALA A N 1
ATOM 721 C CA . ALA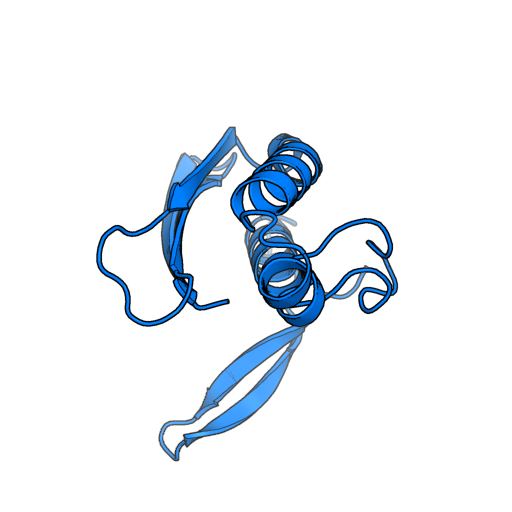 A 1 92 ? -11.853 -9.935 10.616 1.00 81.56 92 ALA A CA 1
ATOM 722 C C . ALA A 1 92 ? -11.892 -9.219 11.981 1.00 81.56 92 ALA A C 1
ATOM 724 O O . ALA A 1 92 ? -12.516 -8.166 12.115 1.00 81.56 92 ALA A O 1
ATOM 725 N N . GLU A 1 93 ? -11.198 -9.779 12.979 1.00 76.62 93 GLU A N 1
ATOM 726 C CA . GLU A 1 93 ? -11.110 -9.219 14.339 1.00 76.62 93 GLU A CA 1
ATOM 727 C C . GLU A 1 93 ? -10.425 -7.841 14.353 1.00 76.62 93 GLU A C 1
ATOM 729 O O . GLU A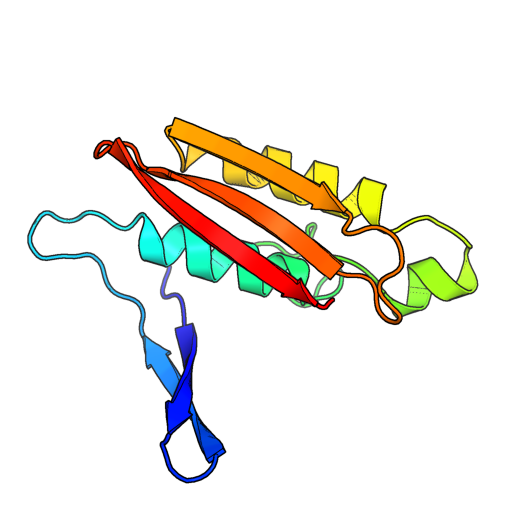 1 93 ? -10.842 -6.942 15.077 1.00 76.62 93 GLU A O 1
ATOM 734 N N . ASN A 1 94 ? -9.427 -7.655 13.481 1.00 79.00 94 ASN A N 1
ATOM 735 C CA . ASN A 1 94 ? -8.779 -6.371 13.218 1.00 79.00 94 ASN A CA 1
ATOM 736 C C . ASN A 1 94 ? -9.111 -5.892 11.796 1.00 79.00 94 ASN A C 1
ATOM 738 O O . ASN A 1 94 ? -9.249 -6.738 10.901 1.00 79.00 94 ASN A O 1
ATOM 742 N N . PRO A 1 95 ? -9.188 -4.568 11.546 1.00 81.06 95 PRO A N 1
ATOM 743 C CA . PRO A 1 95 ? -9.383 -4.022 10.206 1.00 81.06 95 PRO A CA 1
ATOM 744 C C . PRO A 1 95 ? -8.392 -4.639 9.214 1.00 81.06 95 PRO A C 1
ATOM 746 O O . PRO A 1 95 ? -7.187 -4.435 9.290 1.00 81.06 95 PRO A O 1
ATOM 749 N N . THR A 1 96 ? -8.901 -5.453 8.295 1.00 89.12 96 THR A N 1
ATOM 750 C CA . THR A 1 96 ? -8.077 -6.168 7.319 1.00 89.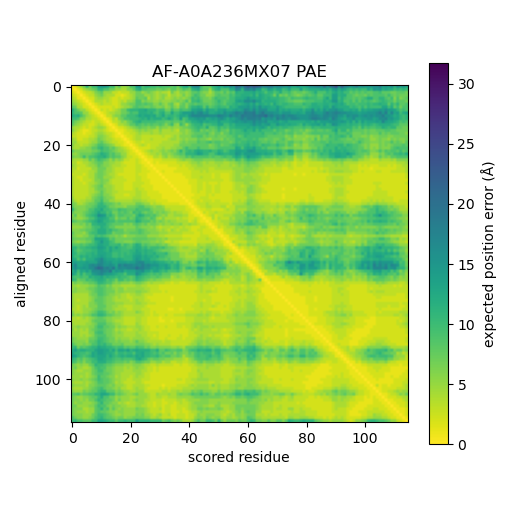12 96 THR A CA 1
ATOM 751 C C . THR A 1 96 ? -8.613 -5.881 5.934 1.00 89.12 96 THR A C 1
ATOM 753 O O . THR A 1 96 ? -9.821 -5.951 5.702 1.00 89.12 96 THR A O 1
ATOM 756 N N . TYR A 1 97 ? -7.708 -5.571 5.012 1.00 91.50 97 TYR A N 1
ATOM 757 C CA . TYR A 1 97 ? -8.043 -5.268 3.629 1.00 91.50 97 TYR A CA 1
ATOM 758 C C . TYR A 1 97 ? -7.358 -6.255 2.698 1.00 91.50 97 TYR A C 1
ATOM 760 O O . TYR A 1 97 ? -6.175 -6.561 2.841 1.00 91.50 97 TYR A O 1
ATOM 768 N N . ASN A 1 98 ? -8.115 -6.755 1.735 1.00 93.62 98 ASN A N 1
ATOM 769 C CA . ASN A 1 98 ? -7.597 -7.513 0.617 1.00 93.62 98 ASN A CA 1
ATOM 770 C C . ASN A 1 98 ? -7.166 -6.526 -0.471 1.00 93.62 98 ASN A C 1
ATOM 772 O O . ASN A 1 98 ? -7.944 -5.656 -0.857 1.00 93.62 98 ASN A O 1
ATOM 776 N N . ILE A 1 99 ? -5.924 -6.653 -0.922 1.00 94.56 99 ILE A N 1
ATOM 777 C CA . ILE A 1 99 ? -5.323 -5.816 -1.955 1.00 94.56 99 ILE A CA 1
ATOM 778 C C . ILE A 1 99 ? -5.116 -6.695 -3.182 1.00 94.56 99 ILE A C 1
ATOM 780 O O . ILE A 1 99 ? -4.300 -7.618 -3.147 1.00 94.56 99 ILE A O 1
ATOM 784 N N . ASP A 1 100 ? -5.843 -6.386 -4.249 1.00 95.69 100 ASP A N 1
ATOM 785 C CA . ASP A 1 100 ? -5.733 -7.009 -5.562 1.00 95.69 100 ASP A CA 1
ATOM 786 C C . ASP A 1 100 ? -5.096 -6.014 -6.533 1.00 95.69 100 ASP A C 1
ATOM 788 O O . ASP A 1 100 ? -5.613 -4.916 -6.754 1.00 95.69 100 ASP A O 1
ATOM 792 N N . VAL A 1 101 ? -3.956 -6.391 -7.110 1.00 95.44 101 VAL A N 1
ATOM 793 C CA . VAL A 1 101 ? -3.194 -5.539 -8.028 1.00 95.44 101 VAL A CA 1
ATOM 794 C C . VAL A 1 101 ? -2.890 -6.283 -9.316 1.00 95.44 101 VAL A C 1
ATOM 796 O O . VAL A 1 101 ? -2.497 -7.447 -9.291 1.00 95.44 101 VAL A O 1
ATOM 799 N N . VAL A 1 102 ? -3.013 -5.585 -10.440 1.00 95.31 102 VAL A N 1
ATOM 800 C CA . VAL A 1 102 ? -2.488 -6.012 -11.739 1.00 95.31 102 VAL A CA 1
ATOM 801 C C . VAL A 1 102 ? -1.435 -5.002 -12.174 1.00 95.31 102 VAL A C 1
ATOM 803 O O . VAL A 1 102 ? -1.717 -3.809 -12.304 1.00 95.31 102 VAL A O 1
ATOM 806 N N . PHE A 1 103 ? -0.207 -5.467 -12.382 1.00 93.88 103 PHE A N 1
ATOM 807 C CA . PHE A 1 103 ? 0.892 -4.641 -12.876 1.00 93.88 103 PHE A CA 1
ATOM 808 C C . PHE A 1 103 ? 0.787 -4.430 -14.389 1.00 93.88 103 PHE A C 1
ATOM 810 O O . PHE A 1 103 ? 0.140 -5.201 -15.097 1.00 93.88 103 PHE A O 1
ATOM 817 N N . PHE A 1 104 ? 1.465 -3.407 -14.913 1.00 90.81 104 PHE A N 1
ATOM 818 C CA . PHE A 1 104 ? 1.476 -3.121 -16.356 1.00 90.81 104 PHE A CA 1
ATOM 819 C C . PHE A 1 104 ? 2.121 -4.228 -17.197 1.00 90.81 104 PHE A C 1
ATOM 821 O O . PHE A 1 104 ? 1.818 -4.358 -18.378 1.00 90.81 104 PHE A O 1
ATOM 828 N N . ASN A 1 105 ? 2.963 -5.059 -16.582 1.00 88.12 105 ASN A N 1
ATOM 829 C CA . ASN A 1 105 ? 3.525 -6.255 -17.206 1.00 88.12 105 ASN A CA 1
ATOM 830 C C . ASN A 1 105 ? 2.541 -7.451 -17.246 1.00 88.12 105 ASN A C 1
ATOM 832 O O . ASN A 1 105 ? 2.906 -8.524 -17.718 1.00 88.12 105 ASN A O 1
ATOM 836 N N . GLY A 1 106 ? 1.306 -7.286 -16.750 1.00 88.44 106 GLY A N 1
ATOM 837 C CA . GLY A 1 106 ? 0.257 -8.312 -16.721 1.00 88.44 106 GLY A CA 1
ATOM 838 C C . GLY A 1 106 ? 0.289 -9.234 -15.497 1.00 88.44 106 GLY A C 1
ATOM 839 O O . GLY A 1 106 ? -0.630 -10.030 -15.313 1.00 88.44 106 GLY A O 1
ATOM 840 N N . THR A 1 107 ? 1.302 -9.124 -14.635 1.00 91.56 107 THR A N 1
ATOM 841 C CA . THR A 1 107 ? 1.394 -9.925 -13.408 1.00 91.56 107 THR A CA 1
ATOM 842 C C . THR A 1 107 ? 0.349 -9.465 -12.398 1.00 91.56 107 THR A C 1
ATOM 844 O O . THR A 1 107 ? 0.265 -8.282 -12.066 1.00 91.56 107 THR A O 1
ATOM 847 N N . SER A 1 108 ? -0.426 -10.409 -11.869 1.00 92.81 108 SER A N 1
ATOM 848 C CA . SER A 1 108 ? -1.365 -10.164 -10.776 1.00 92.81 108 SER A CA 1
ATOM 849 C C . SER A 1 108 ? -0.748 -10.508 -9.423 1.00 92.81 108 SER A C 1
ATOM 851 O O . SER A 1 108 ? -0.103 -11.548 -9.280 1.00 92.81 108 SER A O 1
ATOM 853 N N . TYR A 1 109 ? -1.012 -9.687 -8.413 1.00 93.38 109 TYR A N 1
ATOM 854 C CA . TYR A 1 109 ? -0.614 -9.929 -7.032 1.00 93.38 109 TYR A CA 1
ATOM 855 C C . TYR A 1 109 ? -1.795 -9.701 -6.092 1.00 93.38 109 TYR A C 1
ATOM 857 O O . TYR A 1 109 ? -2.498 -8.698 -6.206 1.00 93.38 109 TYR A O 1
ATOM 865 N N . ARG A 1 110 ? -1.990 -10.620 -5.143 1.00 93.12 110 ARG A N 1
ATOM 866 C CA . ARG A 1 110 ? -3.051 -10.543 -4.138 1.00 93.12 110 ARG A CA 1
ATOM 867 C C . ARG A 1 110 ? -2.490 -10.789 -2.750 1.00 93.12 110 ARG A C 1
ATOM 869 O O . ARG A 1 110 ? -1.746 -11.748 -2.546 1.00 93.12 110 ARG A O 1
ATOM 876 N N . THR A 1 111 ? -2.861 -9.949 -1.790 1.00 92.06 111 THR A N 1
ATOM 877 C CA . THR A 1 111 ? -2.467 -10.127 -0.389 1.00 92.06 111 THR A CA 1
ATOM 878 C C . THR A 1 111 ? -3.487 -9.531 0.571 1.00 92.06 111 THR A C 1
ATOM 880 O O . THR A 1 111 ? -4.205 -8.595 0.227 1.00 92.06 111 THR A O 1
ATOM 883 N N . GLN A 1 112 ? -3.533 -10.057 1.793 1.00 91.12 112 GLN A N 1
ATOM 884 C CA . GLN A 1 112 ? -4.313 -9.478 2.881 1.00 91.12 112 GLN A CA 1
ATOM 885 C C . GLN A 1 112 ? -3.401 -8.674 3.800 1.00 91.12 112 GLN A C 1
ATOM 887 O O . GLN A 1 112 ? -2.346 -9.144 4.232 1.00 91.12 112 GLN A O 1
ATOM 892 N N . VAL A 1 113 ? -3.823 -7.453 4.111 1.00 87.69 113 VAL A N 1
ATOM 893 C CA . VAL A 1 113 ? -3.077 -6.524 4.951 1.00 87.69 113 VAL A CA 1
ATOM 894 C C . VAL A 1 113 ? -3.921 -6.154 6.166 1.00 87.69 113 VAL A C 1
ATOM 896 O O . VAL A 1 113 ? -4.936 -5.475 6.004 1.00 87.69 113 VAL A O 1
ATOM 899 N N . PRO A 1 114 ? -3.510 -6.574 7.375 1.00 86.81 114 PRO A N 1
ATOM 900 C CA . PRO A 1 114 ? -4.085 -6.054 8.607 1.00 86.81 114 PRO A CA 1
ATOM 901 C C . PRO A 1 114 ? -3.548 -4.641 8.872 1.00 86.81 114 PRO A C 1
ATOM 903 O O . PRO A 1 114 ? -2.351 -4.382 8.657 1.00 86.81 114 PRO A O 1
ATOM 906 N N . VAL A 1 115 ? -4.441 -3.764 9.331 1.00 79.12 115 VAL A N 1
ATOM 907 C CA . VAL A 1 115 ? -4.215 -2.349 9.656 1.00 79.12 115 VAL A CA 1
ATOM 908 C C . VAL A 1 115 ? -4.603 -2.084 11.103 1.00 79.12 115 VAL A C 1
ATOM 910 O O . VAL A 1 115 ? -5.706 -2.514 11.508 1.00 79.12 115 VAL A O 1
#

Foldseek 3Di:
DWAWDWDADPVRDTDIDTQAAPPVRQCLVVLVSVLLVQQCDAQCPDPVCNRAYFNPVVCVVVVPDSVVRNVVSCVVSQVQFPGWDWAFDPPDPATKIWIWTQHPVRDIDIDIHGD

Organism: Escherichia coli (NCBI:txid562)

Secondary structure (DSSP, 8-state):
--EEEEEE-TTS-EEEEEE---TT---HHHHHHHHHHHHHSPTTT-SS-TT-S--HHHHHHHT--THHHHHHHHHHHGGGSSEEEEEEPTT-SS-EEEEEEE-TTS-EEEEEEE-

pLDDT: mean 85.42, std 7.15, range [63.25, 96.0]

Sequence (115 aa):
MRTWGRVTDANGNKKWVAVESDTSGDFSYGWLTTLIQTLKLGLGESPFYANYGIPAQQCIVQQIYPDYYVNMVQQQFAGYFASLAISKVDGAENPTYNIDVVFFNGTSYRTQVPV

Nearest PDB structures (foldseek):
  8cyk-assembly1_B  TM=4.368E-01  e=9.276E-01  synthetic construct
  3q9d-assembly1_A  TM=3.600E-01  e=1.683E-01  Chlamydia pneumoniae
  8h5y-assembly2_A  TM=2.566E-01  e=1.789E-01  Escherichia coli K-12
  8h5z-assembly2_A  TM=3.052E-01  e=4.463E-01  Escherichia coli K-12
  8h5z-assembly1_B  TM=2.507E-01  e=3.717E-01  Escherichia coli K-12

Mean predicted aligned error: 5.77 Å

Radius of gyration: 14.63 Å; Cα contacts (8 Å, |Δi|>4): 184; chains: 1; bounding box: 33×32×36 Å

Solvent-accessible surface area (backbone atoms only — not comparable to full-atom values): 6755 Å² total; per-residue (Å²): 138,86,37,73,43,80,47,68,45,100,84,69,50,76,42,82,40,79,45,67,55,49,98,86,63,56,43,56,69,31,53,51,49,48,52,58,51,36,53,63,27,33,61,63,68,35,96,88,41,35,92,36,24,35,45,62,73,56,23,65,75,70,70,45,65,58,64,64,37,50,51,52,44,48,63,74,51,36,85,73,32,70,38,68,48,77,43,79,49,83,92,53,95,54,59,28,32,38,41,43,36,27,38,82,87,68,54,71,50,77,50,78,46,77,85